Protein AF-A0AAE9YWR0-F1 (afdb_monomer_lite)

InterPro domains:
  IPR009057 Homedomain-like superfamily [SSF46689] (48-116)

Structure (mmCIF, N/CA/C/O backbone):
data_AF-A0AAE9YWR0-F1
#
_entry.id   AF-A0AAE9YWR0-F1
#
loop_
_atom_site.group_PDB
_atom_site.id
_atom_site.type_symbol
_atom_site.label_atom_id
_atom_site.label_alt_id
_atom_site.label_comp_id
_atom_site.label_asym_id
_atom_site.label_entity_id
_atom_site.label_seq_id
_atom_site.pdbx_PDB_ins_code
_atom_site.Cartn_x
_atom_site.Cartn_y
_atom_site.Cartn_z
_atom_site.occupancy
_atom_site.B_iso_or_equiv
_atom_site.auth_seq_id
_atom_site.auth_comp_id
_atom_site.auth_asym_id
_atom_site.auth_atom_id
_atom_site.pdbx_PDB_model_num
ATOM 1 N N . MET A 1 1 ? 14.982 22.032 -35.726 1.00 35.53 1 MET A N 1
ATOM 2 C CA . MET A 1 1 ? 14.826 21.090 -34.596 1.00 35.53 1 MET A CA 1
ATOM 3 C C . MET A 1 1 ? 13.762 21.653 -33.669 1.00 35.53 1 MET A C 1
ATOM 5 O O . MET A 1 1 ? 14.056 22.574 -32.922 1.00 35.53 1 MET A O 1
ATOM 9 N N . LEU A 1 2 ? 12.513 21.203 -33.802 1.00 36.38 2 LEU A N 1
ATOM 10 C CA . LEU A 1 2 ? 11.406 21.680 -32.969 1.00 36.38 2 LEU A CA 1
ATOM 11 C C . LEU A 1 2 ? 11.350 20.858 -31.681 1.00 36.38 2 LEU A C 1
ATOM 13 O O . LEU A 1 2 ? 11.312 19.630 -31.721 1.00 36.38 2 LEU A O 1
ATOM 17 N N . ALA A 1 3 ? 11.376 21.559 -30.550 1.00 44.62 3 ALA A N 1
ATOM 18 C CA . ALA A 1 3 ? 11.193 20.997 -29.226 1.00 44.62 3 ALA A CA 1
ATOM 19 C C . ALA A 1 3 ? 9.792 20.372 -29.120 1.00 44.62 3 ALA A C 1
ATOM 21 O O . ALA A 1 3 ? 8.784 21.073 -29.216 1.00 44.62 3 ALA A O 1
ATOM 22 N N . MET A 1 4 ? 9.719 19.054 -28.917 1.00 37.25 4 MET A N 1
ATOM 23 C CA . MET A 1 4 ? 8.473 18.393 -28.527 1.00 37.25 4 MET A CA 1
ATOM 24 C C . MET A 1 4 ? 8.212 18.703 -27.056 1.00 37.25 4 MET A C 1
ATOM 26 O O . MET A 1 4 ? 8.769 18.074 -26.158 1.00 37.25 4 MET A O 1
ATOM 30 N N . ASN A 1 5 ? 7.370 19.708 -26.831 1.00 43.97 5 ASN A N 1
ATOM 31 C CA . ASN A 1 5 ? 6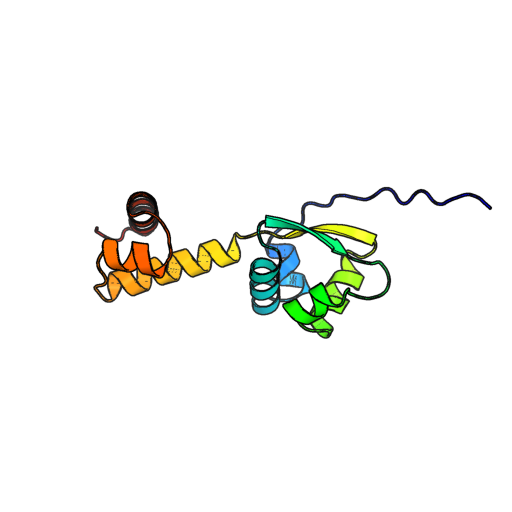.794 20.017 -25.533 1.00 43.97 5 ASN A CA 1
ATOM 32 C C . ASN A 1 5 ? 5.868 18.849 -25.148 1.00 43.97 5 ASN A C 1
ATOM 34 O O . ASN A 1 5 ? 4.736 18.754 -25.619 1.00 43.97 5 ASN A O 1
ATOM 38 N N . GLN A 1 6 ? 6.386 17.910 -24.356 1.00 46.06 6 GLN A N 1
ATOM 39 C CA . GLN A 1 6 ? 5.615 16.808 -23.785 1.00 46.06 6 GLN A CA 1
ATOM 40 C C . GLN A 1 6 ? 4.599 17.406 -22.807 1.00 46.06 6 GLN A C 1
ATOM 42 O O . GLN A 1 6 ? 4.953 17.847 -21.712 1.00 46.06 6 GLN A O 1
ATOM 47 N N . VAL A 1 7 ? 3.334 17.462 -23.221 1.00 45.12 7 VAL A N 1
ATOM 48 C CA . VAL A 1 7 ? 2.215 17.802 -22.341 1.00 45.12 7 VAL A CA 1
ATOM 49 C C . VAL A 1 7 ? 2.147 16.709 -21.276 1.00 45.12 7 VAL A C 1
ATOM 51 O O . VAL A 1 7 ? 1.764 15.580 -21.571 1.00 45.12 7 VAL A O 1
ATOM 54 N N . LYS A 1 8 ? 2.559 17.028 -20.044 1.00 50.09 8 LYS A N 1
ATOM 55 C CA . LYS A 1 8 ? 2.429 16.135 -18.887 1.00 50.09 8 LYS A CA 1
ATOM 56 C C . LYS A 1 8 ? 0.947 15.831 -18.670 1.00 50.09 8 LYS A C 1
ATOM 58 O O . LYS A 1 8 ? 0.216 16.653 -18.120 1.00 50.09 8 LYS A O 1
ATOM 63 N N . SER A 1 9 ? 0.491 14.673 -19.140 1.00 50.34 9 SER A N 1
ATOM 64 C CA . SER A 1 9 ? -0.851 14.185 -18.839 1.00 50.34 9 SER A CA 1
ATOM 65 C C . SER A 1 9 ? -0.867 13.756 -17.378 1.00 50.34 9 SER A C 1
ATOM 67 O O . SER A 1 9 ? -0.253 12.758 -17.004 1.00 50.34 9 SER A O 1
ATOM 69 N N . ASN A 1 10 ? -1.511 14.563 -16.539 1.00 54.28 10 ASN A N 1
ATOM 70 C CA . ASN A 1 10 ? -1.694 14.255 -15.131 1.00 54.28 10 ASN A CA 1
ATOM 71 C C . ASN A 1 10 ? -2.905 13.319 -15.026 1.00 54.28 10 ASN A C 1
ATOM 73 O O . ASN A 1 10 ? -4.049 13.774 -14.936 1.00 54.28 10 ASN A O 1
ATOM 77 N N . ARG A 1 11 ? -2.676 12.008 -15.159 1.00 60.06 11 ARG A N 1
ATOM 78 C CA . ARG A 1 11 ? -3.756 11.016 -15.171 1.00 60.06 11 ARG A CA 1
ATOM 79 C C . ARG A 1 11 ? -4.016 10.551 -13.744 1.00 60.06 11 ARG A C 1
ATOM 81 O O . ARG A 1 11 ? -3.162 9.951 -13.093 1.00 60.06 11 ARG A O 1
ATOM 88 N N . GLN A 1 12 ? -5.224 10.805 -13.252 1.00 64.12 12 GLN A N 1
ATOM 89 C CA . GLN A 1 12 ? -5.672 10.229 -11.992 1.00 64.12 12 GLN A CA 1
ATOM 90 C C . GLN A 1 12 ? -5.976 8.743 -12.220 1.00 64.12 12 GLN A C 1
ATOM 92 O O . GLN A 1 12 ? -7.028 8.384 -12.743 1.00 64.12 12 GLN A O 1
ATOM 97 N N . VAL A 1 13 ? -5.015 7.884 -11.885 1.00 73.19 13 VAL A N 1
ATOM 98 C CA . VAL A 1 13 ? -5.158 6.428 -11.983 1.00 73.19 13 VAL A CA 1
ATOM 99 C C . VAL A 1 13 ? -5.995 5.935 -10.804 1.00 73.19 13 VAL A C 1
ATOM 101 O O . VAL A 1 13 ? -5.790 6.358 -9.662 1.00 73.19 13 VAL A O 1
ATOM 104 N N . CYS A 1 14 ? -6.967 5.062 -11.068 1.00 78.88 14 CYS A N 1
ATOM 105 C CA . CYS A 1 14 ? -7.758 4.452 -10.005 1.00 78.88 14 CYS A CA 1
ATOM 106 C C . CYS A 1 14 ? -7.017 3.250 -9.389 1.00 78.88 14 CYS A C 1
ATOM 108 O O . CYS A 1 14 ? -6.183 2.616 -10.032 1.00 78.88 14 CYS A O 1
ATOM 110 N N . GLU A 1 15 ? -7.328 2.917 -8.130 1.00 86.81 15 GLU A N 1
ATOM 111 C CA . GLU A 1 15 ? -6.734 1.763 -7.427 1.00 86.81 15 GLU A CA 1
ATOM 112 C C . GLU A 1 15 ? -6.857 0.464 -8.238 1.00 86.81 15 GLU A C 1
ATOM 114 O O . GLU A 1 15 ? -5.898 -0.301 -8.319 1.00 86.81 15 GLU A O 1
ATOM 119 N N . GLN A 1 16 ? -8.018 0.244 -8.862 1.00 86.88 16 GLN A N 1
ATOM 120 C CA . GLN A 1 16 ? -8.285 -0.962 -9.640 1.00 86.88 16 GLN A CA 1
ATOM 121 C C . GLN A 1 16 ? -7.368 -1.068 -10.863 1.00 86.88 16 GLN A C 1
ATOM 123 O O . GLN A 1 16 ? -6.797 -2.126 -11.088 1.00 86.88 16 GLN A O 1
ATOM 128 N N . GLU A 1 17 ? -7.139 0.031 -11.587 1.00 91.12 17 GLU A N 1
ATOM 129 C CA . GLU A 1 17 ? -6.251 0.032 -12.755 1.00 91.12 17 GLU A CA 1
ATOM 130 C C . GLU A 1 17 ? -4.810 -0.337 -12.354 1.00 91.12 17 GLU A C 1
ATOM 132 O O . GLU A 1 17 ? -4.159 -1.126 -13.035 1.00 91.12 17 GLU A O 1
ATOM 137 N N . LEU A 1 18 ? -4.320 0.138 -11.199 1.00 92.94 18 LEU A N 1
ATOM 138 C CA . LEU A 1 18 ? -3.018 -0.301 -10.677 1.00 92.94 18 LEU A CA 1
ATOM 139 C C . LEU A 1 18 ? -3.013 -1.797 -10.350 1.00 92.94 18 LEU A C 1
ATOM 141 O O . LEU A 1 18 ? -2.072 -2.500 -10.713 1.00 92.94 18 LEU A O 1
ATOM 145 N N . ILE A 1 19 ? -4.051 -2.297 -9.674 1.00 93.56 19 ILE A N 1
ATOM 146 C CA . ILE A 1 19 ? -4.172 -3.725 -9.351 1.00 93.56 19 ILE A CA 1
ATOM 147 C C . ILE A 1 19 ? -4.160 -4.578 -10.622 1.00 93.56 19 ILE A C 1
ATOM 149 O O . ILE A 1 19 ? -3.462 -5.589 -10.652 1.00 93.56 19 ILE A O 1
ATOM 153 N N . ASP A 1 20 ? -4.873 -4.169 -11.665 1.00 94.75 20 ASP A N 1
ATOM 154 C CA . ASP A 1 20 ? -4.971 -4.928 -12.913 1.00 94.75 20 ASP A CA 1
ATOM 155 C C . ASP A 1 20 ? -3.612 -5.017 -13.632 1.00 94.75 20 ASP A C 1
ATOM 157 O O . ASP A 1 20 ? -3.274 -6.046 -14.218 1.00 94.75 20 ASP A O 1
ATOM 161 N N . ILE A 1 21 ? -2.792 -3.966 -13.540 1.00 95.19 21 ILE A N 1
ATOM 162 C CA . ILE A 1 21 ? -1.493 -3.889 -14.224 1.00 95.19 21 ILE A CA 1
ATOM 163 C C . ILE A 1 21 ? -0.397 -4.598 -13.425 1.00 95.19 21 ILE A C 1
ATOM 165 O O . ILE A 1 21 ? 0.316 -5.461 -13.949 1.00 95.19 21 ILE A O 1
ATOM 169 N N . ILE A 1 22 ? -0.224 -4.232 -12.153 1.00 95.44 22 ILE A N 1
ATOM 170 C CA . ILE A 1 22 ? 0.916 -4.681 -11.340 1.00 95.44 22 ILE A CA 1
ATOM 171 C C . ILE A 1 22 ? 0.562 -5.737 -10.292 1.00 95.44 22 ILE A C 1
ATOM 173 O O . ILE A 1 22 ? 1.468 -6.367 -9.743 1.00 95.44 22 ILE A O 1
ATOM 177 N N . GLY A 1 23 ? -0.723 -5.988 -10.055 1.00 95.25 23 GLY A N 1
ATOM 178 C CA . GLY A 1 23 ? -1.210 -6.921 -9.044 1.00 95.25 23 GLY A CA 1
ATOM 179 C C . GLY A 1 23 ? -1.339 -6.292 -7.655 1.00 95.25 23 GLY A C 1
ATOM 180 O O . GLY A 1 23 ? -0.646 -5.336 -7.306 1.00 95.25 23 GLY A O 1
ATOM 181 N N . VAL A 1 24 ? -2.208 -6.882 -6.829 1.00 93.81 24 VAL A N 1
ATOM 182 C CA . VAL A 1 24 ? -2.557 -6.400 -5.477 1.00 93.81 24 VAL A CA 1
ATOM 183 C C . VAL A 1 24 ? -1.325 -6.179 -4.594 1.00 93.81 24 VAL A C 1
ATOM 185 O O . VAL A 1 24 ? -1.195 -5.124 -3.974 1.00 93.81 24 VAL A O 1
ATOM 188 N N . ASP A 1 25 ? -0.399 -7.140 -4.555 1.00 94.56 25 ASP A N 1
ATOM 189 C CA . ASP A 1 25 ? 0.783 -7.060 -3.689 1.00 94.56 25 ASP A CA 1
ATOM 190 C C . ASP A 1 25 ? 1.741 -5.945 -4.111 1.00 94.56 25 ASP A C 1
ATOM 192 O O . ASP A 1 25 ? 2.284 -5.225 -3.268 1.00 94.56 25 ASP A O 1
ATOM 196 N N . ALA A 1 26 ? 1.942 -5.769 -5.419 1.00 95.88 26 ALA A N 1
ATOM 197 C CA . ALA A 1 26 ? 2.768 -4.688 -5.934 1.00 95.88 26 ALA A CA 1
ATOM 198 C C . ALA A 1 26 ? 2.097 -3.332 -5.692 1.00 95.88 26 ALA A C 1
ATOM 200 O O . ALA A 1 26 ? 2.778 -2.411 -5.248 1.00 95.88 26 ALA A O 1
ATOM 201 N N . THR A 1 27 ? 0.777 -3.224 -5.883 1.00 95.06 27 THR A N 1
ATOM 202 C CA . THR A 1 27 ? 0.012 -2.013 -5.551 1.00 95.06 27 THR A CA 1
ATOM 203 C C . THR A 1 27 ? 0.146 -1.674 -4.069 1.00 95.06 27 THR A C 1
ATOM 205 O O . THR A 1 27 ? 0.489 -0.544 -3.740 1.00 95.06 27 THR A O 1
ATOM 208 N N . LEU A 1 28 ? 0.001 -2.644 -3.158 1.00 94.00 28 LEU A N 1
ATOM 209 C CA . LEU A 1 28 ? 0.216 -2.431 -1.720 1.00 94.00 28 LEU A CA 1
ATOM 210 C C . LEU A 1 28 ? 1.617 -1.897 -1.409 1.00 94.00 28 LEU A C 1
ATOM 212 O O . LEU A 1 28 ? 1.765 -0.986 -0.593 1.00 94.00 28 LEU A O 1
ATOM 216 N N . ARG A 1 29 ? 2.656 -2.460 -2.033 1.00 95.62 29 ARG A N 1
ATOM 217 C CA . ARG A 1 29 ? 4.031 -1.976 -1.857 1.00 95.62 29 ARG A CA 1
ATOM 218 C C . ARG A 1 29 ? 4.226 -0.573 -2.438 1.00 95.62 29 ARG A C 1
ATOM 220 O O . ARG A 1 29 ? 4.888 0.246 -1.803 1.00 95.62 29 ARG A O 1
ATOM 227 N N . LEU A 1 30 ? 3.608 -0.279 -3.582 1.00 94.56 30 LEU A N 1
ATOM 228 C CA . LEU A 1 30 ? 3.629 1.045 -4.201 1.00 94.56 30 LEU A CA 1
ATOM 229 C C . LEU A 1 30 ? 2.983 2.088 -3.285 1.00 94.56 30 LEU A C 1
ATOM 231 O O . LEU A 1 30 ? 3.595 3.114 -2.989 1.00 94.56 30 LEU A O 1
ATOM 235 N N . GLU A 1 31 ? 1.784 1.798 -2.770 1.00 94.62 31 GLU A N 1
ATOM 236 C CA . GLU A 1 31 ? 1.091 2.678 -1.830 1.00 94.62 31 GLU A CA 1
ATOM 237 C C . GLU A 1 31 ? 1.929 2.905 -0.561 1.00 94.62 31 GLU A C 1
ATOM 239 O O . GLU A 1 31 ? 1.961 4.020 -0.043 1.00 94.62 31 GLU A O 1
ATOM 244 N N . ARG A 1 32 ? 2.648 1.888 -0.053 1.00 93.19 32 ARG A N 1
ATOM 245 C CA . ARG A 1 32 ? 3.512 2.038 1.140 1.00 93.19 32 ARG A CA 1
ATOM 246 C C . ARG A 1 32 ? 4.683 2.975 0.889 1.00 93.19 32 ARG A C 1
ATOM 248 O O . ARG A 1 32 ? 5.031 3.737 1.784 1.00 93.19 32 ARG A O 1
ATOM 255 N N . ALA A 1 33 ? 5.286 2.891 -0.293 1.00 94.19 33 ALA A N 1
ATOM 256 C CA . ALA A 1 33 ? 6.464 3.673 -0.638 1.00 94.19 33 ALA A CA 1
ATOM 257 C C . ALA A 1 33 ? 6.129 5.137 -0.961 1.00 94.19 33 ALA A C 1
ATOM 259 O O . ALA A 1 33 ? 6.879 6.025 -0.566 1.00 94.19 33 ALA A O 1
ATOM 260 N N . PHE A 1 34 ? 5.014 5.392 -1.654 1.00 91.75 34 PHE A N 1
ATOM 261 C CA . PHE A 1 34 ? 4.721 6.721 -2.206 1.00 91.75 34 PHE A CA 1
ATOM 262 C C . PHE A 1 34 ? 3.473 7.396 -1.615 1.00 91.75 34 PHE A C 1
ATOM 264 O O . PHE A 1 34 ? 3.424 8.618 -1.604 1.00 91.75 34 PHE A O 1
ATOM 271 N N . SER A 1 35 ? 2.502 6.642 -1.086 1.00 87.06 35 SER A N 1
ATOM 272 C CA . SER A 1 35 ? 1.347 7.101 -0.281 1.00 87.06 35 SER A CA 1
ATOM 273 C C . SER A 1 35 ? 0.716 8.455 -0.658 1.00 87.06 35 SER A C 1
ATOM 275 O O . SER A 1 35 ? 1.124 9.487 -0.129 1.00 87.06 35 SER A O 1
ATOM 277 N N . ALA A 1 36 ? -0.387 8.444 -1.420 1.00 87.19 36 ALA A N 1
ATOM 278 C CA . ALA A 1 36 ? -1.180 9.647 -1.725 1.00 87.19 36 ALA A CA 1
ATOM 279 C C . ALA A 1 36 ? -0.328 10.787 -2.314 1.00 87.19 36 ALA A C 1
ATOM 281 O O . ALA A 1 36 ? -0.351 11.921 -1.833 1.00 87.19 36 ALA A O 1
ATOM 282 N N . SER A 1 37 ? 0.449 10.460 -3.344 1.00 90.38 37 SER A N 1
ATOM 283 C CA . SER A 1 37 ? 1.316 11.404 -4.044 1.00 90.38 37 SER A CA 1
ATOM 284 C C . SER A 1 37 ? 1.313 11.145 -5.546 1.00 90.38 37 SER A C 1
ATOM 286 O O . SER A 1 37 ? 0.927 10.068 -6.008 1.00 90.38 37 SER A O 1
ATOM 288 N N . TYR A 1 38 ? 1.738 12.151 -6.310 1.00 91.31 38 TYR A N 1
ATOM 289 C CA . TYR A 1 38 ? 2.011 11.986 -7.732 1.00 91.31 38 TYR A CA 1
ATOM 290 C C . TYR A 1 38 ? 3.391 11.361 -7.929 1.00 91.31 38 TYR A C 1
ATOM 292 O O . TYR A 1 38 ? 4.385 11.832 -7.374 1.00 91.31 38 TYR A O 1
ATOM 300 N N . LEU A 1 39 ? 3.437 10.307 -8.736 1.00 92.50 39 LEU A N 1
ATOM 301 C CA . LEU A 1 39 ? 4.638 9.574 -9.097 1.00 92.50 39 LEU A CA 1
ATOM 302 C C . LEU A 1 39 ? 4.863 9.693 -10.603 1.00 92.50 39 LEU A C 1
ATOM 304 O O . LEU A 1 39 ? 4.056 9.214 -11.397 1.00 92.50 39 LEU A O 1
ATOM 308 N N . TYR A 1 40 ? 5.988 10.291 -10.982 1.00 93.31 40 TYR A N 1
ATOM 309 C CA . TYR A 1 40 ? 6.409 10.334 -12.376 1.00 93.31 40 TYR A CA 1
ATOM 310 C C . TYR A 1 40 ? 6.874 8.954 -12.853 1.00 93.31 40 TYR A C 1
ATOM 312 O O . TYR A 1 40 ? 7.750 8.338 -12.232 1.00 93.31 40 TYR A O 1
ATOM 320 N N . ILE A 1 41 ? 6.337 8.502 -13.987 1.00 93.50 41 ILE A N 1
ATOM 321 C CA . ILE A 1 41 ? 6.703 7.246 -14.643 1.00 93.50 41 ILE A CA 1
ATOM 322 C C . ILE A 1 41 ? 7.554 7.552 -15.888 1.00 93.50 41 ILE A C 1
ATOM 324 O O . ILE A 1 41 ? 7.038 8.060 -16.890 1.00 93.50 41 ILE A O 1
ATOM 328 N N . PRO A 1 42 ? 8.869 7.253 -15.875 1.00 91.25 42 PRO A N 1
ATOM 329 C CA . PRO A 1 42 ? 9.726 7.536 -17.021 1.00 91.25 42 PRO A CA 1
ATOM 330 C C . PRO A 1 42 ? 9.337 6.694 -18.241 1.00 91.25 42 PRO A C 1
ATOM 332 O O . PRO A 1 42 ? 8.955 5.540 -18.108 1.00 91.25 42 PRO A O 1
ATOM 335 N N . ALA A 1 43 ? 9.508 7.244 -19.443 1.00 90.69 43 ALA A N 1
ATOM 336 C CA . ALA A 1 43 ? 9.030 6.629 -20.685 1.00 90.69 43 ALA A CA 1
ATOM 337 C C . ALA A 1 43 ? 9.753 5.340 -21.122 1.00 90.69 43 ALA A C 1
ATOM 339 O O . ALA A 1 43 ? 9.244 4.618 -21.969 1.00 90.69 43 AL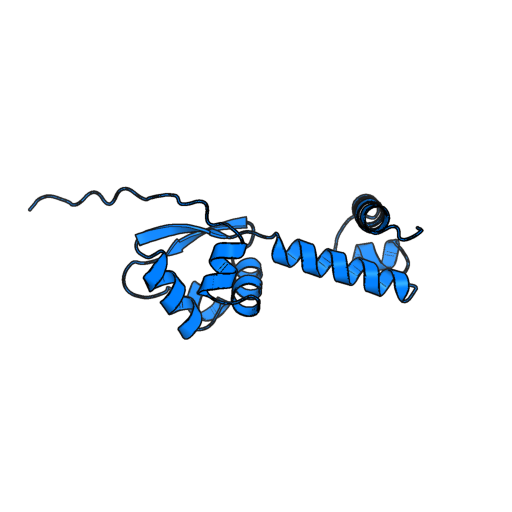A A O 1
ATOM 340 N N . ARG A 1 44 ? 10.975 5.087 -20.633 1.00 91.00 44 ARG A N 1
ATOM 341 C CA . ARG A 1 44 ? 11.845 4.016 -21.168 1.00 91.00 44 ARG A CA 1
ATOM 342 C C . ARG A 1 44 ? 12.235 2.956 -20.151 1.00 91.00 44 ARG A C 1
ATOM 344 O O . ARG A 1 44 ? 12.420 1.805 -20.520 1.00 91.00 44 ARG A O 1
ATOM 351 N N . ALA A 1 45 ? 12.425 3.350 -18.897 1.00 94.81 45 ALA A N 1
ATOM 352 C CA . ALA A 1 45 ? 12.869 2.449 -17.845 1.00 94.81 45 ALA A CA 1
ATOM 353 C C . ALA A 1 45 ? 12.387 2.955 -16.482 1.00 94.81 45 ALA A C 1
ATOM 355 O O . ALA A 1 45 ? 12.402 4.168 -16.246 1.00 94.81 45 ALA A O 1
ATOM 356 N N . PRO A 1 46 ? 11.986 2.057 -15.570 1.00 95.38 46 PRO A N 1
ATOM 357 C CA . PRO A 1 46 ? 11.515 2.460 -14.260 1.00 95.38 46 PRO A CA 1
ATOM 358 C C . PRO A 1 46 ? 12.659 3.056 -13.442 1.00 95.38 46 PRO A C 1
ATOM 360 O O . PRO A 1 46 ? 13.819 2.654 -13.552 1.00 95.38 46 PRO A O 1
ATOM 363 N N . SER A 1 47 ? 12.332 4.023 -12.586 1.00 95.19 47 SER A N 1
ATOM 364 C CA . SER A 1 47 ? 13.323 4.603 -11.683 1.00 95.19 47 SER A CA 1
ATOM 365 C C . SER A 1 47 ? 13.741 3.589 -10.613 1.00 95.19 47 SER A C 1
ATOM 367 O O . SER A 1 47 ? 12.967 2.707 -10.231 1.00 95.19 47 SER A O 1
ATOM 369 N N . LYS A 1 48 ? 14.948 3.753 -10.055 1.00 95.81 48 LYS A N 1
ATOM 370 C CA . LYS A 1 48 ? 15.418 2.915 -8.937 1.00 95.81 48 LYS A CA 1
ATOM 371 C C . LYS A 1 48 ? 14.447 2.929 -7.754 1.00 95.81 48 LYS A C 1
ATOM 373 O O . LYS A 1 48 ? 14.263 1.900 -7.122 1.00 95.81 48 LYS A O 1
ATOM 378 N N . ALA A 1 49 ? 13.798 4.062 -7.483 1.00 95.19 49 ALA A N 1
ATOM 379 C CA . ALA A 1 49 ? 12.810 4.167 -6.412 1.00 95.19 49 ALA A CA 1
ATOM 380 C C . ALA A 1 49 ? 11.599 3.248 -6.653 1.00 95.19 49 ALA A C 1
ATOM 382 O O . ALA A 1 49 ? 11.180 2.543 -5.740 1.00 95.19 49 ALA A O 1
ATOM 383 N N . ILE A 1 50 ? 11.078 3.204 -7.885 1.00 95.62 50 ILE A N 1
ATOM 384 C CA . ILE A 1 50 ? 9.953 2.329 -8.247 1.00 95.62 50 ILE A CA 1
ATOM 385 C C . ILE A 1 50 ? 10.390 0.862 -8.186 1.00 95.62 50 ILE A C 1
ATOM 387 O O . ILE A 1 50 ? 9.704 0.046 -7.575 1.00 95.62 50 ILE A O 1
ATOM 391 N N . ILE A 1 51 ? 11.561 0.527 -8.739 1.00 97.62 51 ILE A N 1
ATOM 392 C CA . ILE A 1 51 ? 12.107 -0.840 -8.692 1.00 97.62 51 ILE A CA 1
ATOM 393 C C . ILE A 1 51 ? 12.275 -1.307 -7.242 1.00 97.62 51 ILE A C 1
ATOM 395 O O . ILE A 1 51 ? 11.836 -2.401 -6.900 1.00 97.62 51 ILE A O 1
ATOM 399 N N . ASN A 1 52 ? 12.861 -0.477 -6.378 1.00 97.44 52 ASN A N 1
ATOM 400 C CA . ASN A 1 52 ? 13.058 -0.807 -4.968 1.00 97.44 52 ASN A CA 1
ATOM 401 C C . ASN A 1 52 ? 11.727 -0.986 -4.224 1.00 97.44 52 ASN A C 1
ATOM 403 O O . ASN A 1 52 ? 11.649 -1.794 -3.303 1.00 97.44 52 ASN A O 1
ATOM 407 N N . ALA A 1 53 ? 10.683 -0.251 -4.617 1.00 96.50 53 ALA A N 1
ATOM 408 C CA . ALA A 1 53 ? 9.368 -0.361 -4.002 1.00 96.50 53 ALA A CA 1
ATOM 409 C C . ALA A 1 53 ? 8.643 -1.652 -4.407 1.00 96.50 53 ALA A C 1
ATOM 411 O O . ALA A 1 53 ? 8.126 -2.361 -3.545 1.00 96.50 53 ALA A O 1
ATOM 412 N N . ILE A 1 54 ? 8.573 -1.965 -5.706 1.00 97.06 54 ILE A N 1
ATOM 413 C CA . ILE A 1 54 ? 7.655 -3.004 -6.209 1.00 97.06 54 ILE A CA 1
ATOM 414 C C . ILE A 1 54 ? 8.318 -4.168 -6.947 1.00 97.06 54 ILE A C 1
ATOM 416 O O . ILE A 1 54 ? 7.632 -5.149 -7.242 1.00 97.06 54 ILE A O 1
ATOM 420 N N . GLY A 1 55 ? 9.629 -4.104 -7.174 1.00 97.69 55 GLY A N 1
ATOM 421 C CA . GLY A 1 55 ? 10.393 -5.045 -7.991 1.00 97.69 55 GLY A CA 1
ATOM 422 C C . GLY A 1 55 ? 10.434 -4.643 -9.467 1.00 97.69 55 GLY A C 1
ATOM 423 O O . GLY A 1 55 ? 9.586 -3.893 -9.948 1.00 97.69 55 GLY A O 1
ATOM 424 N N . LEU A 1 56 ? 11.423 -5.160 -10.205 1.00 97.50 56 LEU A N 1
ATOM 425 C CA . LEU A 1 56 ? 11.660 -4.781 -11.603 1.00 97.50 56 LEU A CA 1
ATOM 426 C C . LEU A 1 56 ? 10.480 -5.123 -12.523 1.00 97.50 56 LEU A C 1
ATOM 428 O O . LEU A 1 56 ? 10.034 -4.264 -13.274 1.00 97.50 56 LEU A O 1
ATOM 432 N N . ALA A 1 57 ? 9.960 -6.351 -12.461 1.00 97.62 57 ALA A N 1
ATOM 433 C CA . ALA A 1 57 ? 8.916 -6.793 -13.387 1.00 97.62 57 ALA A CA 1
ATOM 434 C C . ALA A 1 57 ? 7.611 -5.969 -13.268 1.00 97.62 57 ALA A C 1
ATOM 436 O O . ALA A 1 57 ? 7.149 -5.462 -14.288 1.00 97.62 57 ALA A O 1
ATOM 437 N N . PRO A 1 58 ? 7.040 -5.728 -12.070 1.00 97.56 58 PRO A N 1
ATOM 438 C CA . PRO A 1 58 ? 5.904 -4.812 -11.927 1.00 97.56 58 PRO A CA 1
ATOM 439 C C . PRO A 1 58 ? 6.232 -3.367 -12.326 1.00 97.56 58 PRO A C 1
ATOM 441 O O . PRO A 1 58 ? 5.399 -2.682 -12.912 1.00 97.56 58 PRO A O 1
ATOM 444 N N . ALA A 1 59 ? 7.454 -2.901 -12.050 1.00 97.31 59 ALA A N 1
ATOM 445 C CA . ALA A 1 59 ? 7.884 -1.557 -12.424 1.00 97.31 59 ALA A CA 1
ATOM 446 C C . ALA A 1 59 ? 7.949 -1.357 -13.947 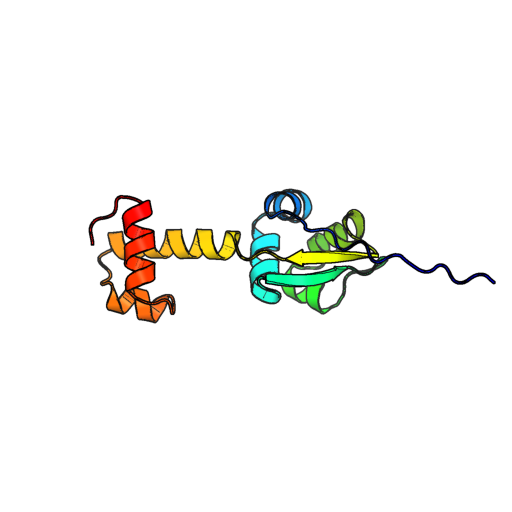1.00 97.31 59 ALA A C 1
ATOM 448 O O . ALA A 1 59 ? 7.580 -0.288 -14.431 1.00 97.31 59 ALA A O 1
ATOM 449 N N . MET A 1 60 ? 8.358 -2.379 -14.703 1.00 97.69 60 MET A N 1
ATOM 450 C CA . MET A 1 60 ? 8.324 -2.352 -16.169 1.00 97.69 60 MET A CA 1
ATOM 451 C C . MET A 1 60 ? 6.895 -2.225 -16.701 1.00 97.69 60 MET A C 1
ATOM 453 O O . MET A 1 60 ? 6.654 -1.387 -17.562 1.00 97.69 60 MET A O 1
ATOM 457 N N . LYS A 1 61 ? 5.929 -2.947 -16.120 1.00 97.44 61 LYS A N 1
ATOM 458 C CA . LYS A 1 61 ? 4.516 -2.831 -16.518 1.00 97.44 61 LYS A CA 1
ATOM 459 C C . LYS A 1 61 ? 3.948 -1.422 -16.315 1.00 97.44 61 LYS A C 1
ATOM 461 O O . LYS A 1 61 ? 3.160 -0.954 -17.130 1.00 97.44 61 LYS A O 1
ATOM 466 N N . LEU A 1 62 ? 4.364 -0.716 -15.254 1.00 94.31 62 LEU A N 1
ATOM 467 C CA . LEU A 1 62 ? 3.988 0.694 -15.081 1.00 94.31 62 LEU A CA 1
ATOM 468 C C . LEU A 1 62 ? 4.543 1.566 -16.206 1.00 94.31 62 LEU A C 1
ATOM 470 O O . LEU A 1 62 ? 3.831 2.437 -16.690 1.00 94.31 62 LEU A O 1
ATOM 474 N N . VAL A 1 63 ? 5.793 1.345 -16.617 1.00 95.81 63 VAL A N 1
ATOM 475 C CA . VAL A 1 63 ? 6.416 2.089 -17.723 1.00 95.81 63 VAL A CA 1
ATOM 476 C C . VAL A 1 63 ? 5.717 1.809 -19.046 1.00 95.81 63 VAL A C 1
ATOM 478 O O . VAL A 1 63 ? 5.443 2.746 -19.788 1.00 95.81 63 VAL A O 1
ATOM 481 N N . GLU A 1 64 ? 5.394 0.549 -19.323 1.00 95.19 64 GLU A N 1
ATOM 482 C CA . GLU A 1 64 ? 4.686 0.143 -20.541 1.00 95.19 64 GLU A CA 1
ATOM 483 C C . GLU A 1 64 ? 3.306 0.802 -20.652 1.00 95.19 64 GLU A C 1
ATOM 485 O O . GLU A 1 64 ? 2.917 1.225 -21.737 1.00 95.19 64 GLU A O 1
ATOM 490 N N . HIS A 1 65 ? 2.582 0.926 -19.535 1.00 93.88 65 HIS A N 1
ATOM 491 C CA . HIS A 1 65 ? 1.203 1.421 -19.546 1.00 93.88 65 HIS A CA 1
ATOM 492 C C . HIS A 1 65 ? 1.070 2.930 -19.288 1.00 93.88 65 HIS A C 1
ATOM 494 O O . HIS A 1 65 ? 0.214 3.587 -19.876 1.00 93.88 65 HIS A O 1
ATOM 500 N N . PHE A 1 66 ? 1.905 3.500 -18.415 1.00 91.94 66 PHE A N 1
ATOM 501 C CA . PHE A 1 66 ? 1.820 4.900 -17.962 1.00 91.94 66 PHE A CA 1
ATOM 502 C C . PHE A 1 66 ? 3.054 5.744 -18.302 1.00 91.94 66 PHE A C 1
ATOM 504 O O . PHE A 1 66 ? 3.179 6.871 -17.815 1.00 91.94 66 PHE A O 1
ATOM 511 N N . GLY A 1 67 ? 3.993 5.211 -19.085 1.00 90.44 67 GLY A N 1
ATOM 512 C CA . GLY A 1 67 ? 5.234 5.894 -19.428 1.00 90.44 67 GLY A CA 1
ATOM 513 C C . GLY A 1 67 ? 5.009 7.313 -19.952 1.00 90.44 67 GLY A C 1
ATOM 514 O O . GLY A 1 67 ? 4.083 7.575 -20.716 1.00 90.44 67 GLY A O 1
ATOM 515 N N . CYS A 1 68 ? 5.901 8.226 -19.561 1.00 89.75 68 CYS A N 1
ATOM 516 C CA . CYS A 1 68 ? 5.840 9.645 -19.922 1.00 89.75 68 CYS A CA 1
ATOM 517 C C . CYS A 1 68 ? 4.694 10.434 -19.252 1.00 89.75 68 CYS A C 1
ATOM 519 O O . CYS A 1 68 ? 4.327 11.511 -19.725 1.00 89.75 68 CYS A O 1
ATOM 521 N N . GLY A 1 69 ? 4.160 9.931 -18.135 1.00 88.06 69 GLY A N 1
ATOM 522 C CA . GLY A 1 69 ? 3.097 10.576 -17.366 1.00 88.06 69 GLY A CA 1
ATOM 523 C C . GLY A 1 69 ? 3.346 10.584 -15.859 1.00 88.06 69 GLY A C 1
ATOM 524 O O . GLY A 1 69 ? 4.152 9.815 -15.330 1.00 88.06 69 GLY A O 1
ATOM 525 N N . ASP A 1 70 ? 2.628 11.471 -15.174 1.00 90.00 70 ASP A N 1
ATOM 526 C CA . ASP A 1 70 ? 2.489 11.452 -13.720 1.00 90.00 70 ASP A CA 1
ATOM 527 C C . ASP A 1 70 ? 1.225 10.658 -13.369 1.00 90.00 70 ASP A C 1
ATOM 529 O O . ASP A 1 70 ? 0.151 10.904 -13.927 1.00 90.00 70 ASP A O 1
ATOM 533 N N . ILE A 1 71 ? 1.349 9.709 -12.440 1.00 91.25 71 ILE A N 1
ATOM 534 C CA . ILE A 1 71 ? 0.215 8.949 -11.909 1.00 91.25 71 ILE A CA 1
ATOM 535 C C . ILE A 1 71 ? -0.031 9.317 -10.452 1.00 91.25 71 ILE A C 1
ATOM 537 O O . ILE A 1 71 ? 0.907 9.484 -9.673 1.00 91.25 71 ILE A O 1
ATOM 541 N N . TRP A 1 72 ? -1.296 9.405 -10.054 1.00 90.50 72 TRP A N 1
ATOM 542 C CA . TRP A 1 72 ? -1.649 9.479 -8.639 1.00 90.50 72 TRP A CA 1
ATOM 543 C C . TRP A 1 72 ? -1.552 8.093 -7.992 1.00 90.50 72 TRP A C 1
ATOM 545 O O . TRP A 1 72 ? -2.248 7.167 -8.406 1.00 90.50 72 TRP A O 1
ATOM 555 N N . VAL A 1 73 ? -0.725 7.948 -6.953 1.00 90.69 73 VAL A N 1
ATOM 556 C CA . VAL A 1 73 ? -0.642 6.721 -6.150 1.00 90.69 73 VAL A CA 1
ATOM 557 C C . VAL A 1 73 ? -1.641 6.810 -4.990 1.00 90.69 73 VAL A C 1
ATOM 559 O O . VAL A 1 73 ? -1.463 7.654 -4.107 1.00 90.69 73 VAL A O 1
ATOM 562 N N . PRO A 1 74 ? -2.682 5.957 -4.938 1.00 86.88 74 PRO A N 1
ATOM 563 C CA . PRO A 1 74 ? -3.669 5.984 -3.866 1.00 86.88 74 PRO A CA 1
ATOM 564 C C . PRO A 1 74 ? -3.108 5.474 -2.523 1.00 86.88 74 PRO A C 1
ATOM 566 O O . PRO A 1 74 ? -1.938 5.124 -2.376 1.00 86.88 74 PRO A O 1
ATOM 569 N N . LYS A 1 75 ? -3.964 5.502 -1.497 1.00 89.00 75 LYS A N 1
ATOM 570 C CA . LYS A 1 75 ? -3.736 4.886 -0.173 1.00 89.00 75 LYS A CA 1
ATOM 571 C C . LYS A 1 75 ? -4.929 4.017 0.252 1.00 89.00 75 LYS A C 1
ATOM 573 O O . LYS A 1 75 ? -5.081 3.665 1.426 1.00 89.00 75 LYS A O 1
ATOM 578 N N . ALA A 1 76 ? -5.865 3.793 -0.666 1.00 85.94 76 ALA A N 1
ATOM 579 C CA . ALA A 1 76 ? -7.167 3.237 -0.337 1.00 85.94 76 ALA A CA 1
ATOM 580 C C . ALA A 1 76 ? -7.038 1.753 0.038 1.00 85.94 76 ALA A C 1
ATOM 582 O O . ALA A 1 76 ? -7.661 1.325 1.018 1.00 85.94 76 ALA A O 1
ATOM 583 N N . LEU A 1 77 ? -6.123 1.022 -0.599 1.00 86.62 77 LEU A N 1
ATOM 584 C CA . LEU A 1 77 ? -5.889 -0.388 -0.339 1.00 86.62 77 LEU A CA 1
ATOM 585 C C . LEU A 1 77 ? -5.241 -0.566 1.034 1.00 86.62 77 LEU A C 1
ATOM 587 O O . LEU A 1 77 ? -5.729 -1.343 1.859 1.00 86.62 77 LEU A O 1
ATOM 591 N N . LEU A 1 78 ? -4.221 0.233 1.359 1.00 87.06 78 LEU A N 1
ATOM 592 C CA . LEU A 1 78 ? -3.623 0.254 2.694 1.00 87.06 78 LEU A CA 1
ATOM 593 C C . LEU A 1 78 ? -4.633 0.603 3.783 1.00 87.06 78 LEU A C 1
ATOM 595 O O . LEU A 1 78 ? -4.639 -0.021 4.847 1.00 87.06 78 LEU A O 1
ATOM 599 N N . MET A 1 79 ? -5.508 1.578 3.533 1.00 89.31 79 MET A N 1
ATOM 600 C CA . MET A 1 79 ? -6.575 1.919 4.471 1.00 89.31 79 MET A CA 1
ATOM 601 C C . MET A 1 79 ? -7.562 0.763 4.647 1.00 89.31 79 MET A C 1
ATOM 603 O O . MET A 1 79 ? -7.966 0.486 5.778 1.00 89.31 79 MET A O 1
ATOM 607 N N . LYS A 1 80 ? -7.923 0.068 3.565 1.00 90.00 80 LYS A N 1
ATOM 608 C CA . LYS A 1 80 ? -8.818 -1.093 3.591 1.00 90.00 80 LYS A CA 1
ATOM 609 C C . LYS A 1 80 ? -8.227 -2.229 4.423 1.00 90.00 80 LYS A C 1
ATOM 611 O O . LYS A 1 80 ? -8.901 -2.697 5.340 1.00 90.00 80 LYS A O 1
ATOM 616 N N . TYR A 1 81 ? -6.971 -2.609 4.177 1.00 90.56 81 TYR A N 1
ATOM 617 C CA . TYR A 1 81 ? -6.286 -3.654 4.947 1.00 90.56 81 TYR A CA 1
ATOM 618 C C . TYR A 1 81 ? -6.125 -3.273 6.419 1.00 90.56 81 TYR A C 1
ATOM 620 O O . TYR A 1 81 ? -6.482 -4.066 7.286 1.00 90.56 81 TYR A O 1
ATOM 628 N N . ARG A 1 82 ? -5.706 -2.037 6.726 1.00 93.81 82 ARG A N 1
ATOM 629 C CA . ARG A 1 82 ? -5.632 -1.558 8.117 1.00 93.81 82 ARG A CA 1
ATOM 630 C C . ARG A 1 82 ? -6.982 -1.678 8.822 1.00 93.81 82 ARG A C 1
ATOM 632 O O . ARG A 1 82 ? -7.049 -2.135 9.956 1.00 93.81 82 ARG A O 1
ATOM 639 N N . ASN A 1 83 ? -8.060 -1.253 8.167 1.00 94.62 83 ASN A N 1
ATOM 640 C CA . ASN A 1 83 ? -9.391 -1.291 8.763 1.00 94.62 83 ASN A CA 1
ATOM 641 C C . ASN A 1 83 ? -9.880 -2.735 8.979 1.00 94.62 83 ASN A C 1
ATOM 643 O O . ASN A 1 83 ? -10.564 -2.985 9.968 1.00 94.62 83 ASN A O 1
ATOM 647 N N . ILE A 1 84 ? -9.520 -3.677 8.096 1.00 93.69 84 ILE A N 1
ATOM 648 C CA . ILE A 1 84 ? -9.773 -5.114 8.294 1.00 93.69 84 ILE A CA 1
ATOM 649 C C . ILE A 1 84 ? -9.023 -5.617 9.532 1.00 93.69 84 ILE A C 1
ATOM 651 O O . ILE A 1 84 ? -9.653 -6.200 10.410 1.00 93.69 84 ILE A O 1
ATOM 655 N N . SER A 1 85 ? -7.725 -5.322 9.651 1.00 95.62 85 SER A N 1
ATOM 656 C CA . SER A 1 85 ? -6.919 -5.739 10.805 1.00 95.62 85 SER A CA 1
ATOM 657 C C . SER A 1 85 ? -7.430 -5.151 12.122 1.00 95.62 85 SER A C 1
ATOM 659 O O . SER A 1 85 ? -7.493 -5.862 13.116 1.00 95.62 85 SER A O 1
ATOM 661 N N . ILE A 1 86 ? -7.879 -3.889 12.132 1.00 96.00 86 ILE A N 1
ATOM 662 C CA . ILE A 1 86 ? -8.519 -3.274 13.309 1.00 96.00 86 ILE A CA 1
ATOM 663 C C . ILE A 1 86 ? -9.743 -4.080 13.763 1.00 96.00 86 ILE A C 1
ATOM 665 O O . ILE A 1 86 ? -9.943 -4.259 14.961 1.00 96.00 86 ILE A O 1
ATOM 669 N N . CYS A 1 87 ? -10.567 -4.550 12.823 1.00 95.44 87 CYS A N 1
ATOM 670 C CA . CYS A 1 87 ? -11.752 -5.347 13.145 1.00 95.44 87 CYS A CA 1
ATOM 671 C C . CYS A 1 87 ? -11.362 -6.723 13.698 1.00 95.44 87 CYS A C 1
ATOM 673 O O . CYS A 1 87 ? -11.852 -7.109 14.749 1.00 95.44 87 CYS A O 1
ATOM 675 N N . GLN A 1 88 ? -10.426 -7.412 13.041 1.00 95.50 88 GLN A N 1
ATOM 676 C CA . GLN A 1 88 ? -9.952 -8.734 13.468 1.00 95.50 88 GLN A CA 1
ATOM 677 C C . GLN A 1 88 ? -9.331 -8.702 14.871 1.00 95.50 88 GLN A C 1
ATOM 679 O O . GLN A 1 88 ? -9.657 -9.529 15.714 1.00 95.50 88 GLN A O 1
ATOM 684 N N . GLU A 1 89 ? -8.480 -7.715 15.150 1.00 96.25 89 GLU A N 1
ATOM 685 C CA . GLU A 1 89 ? -7.862 -7.535 16.469 1.00 96.25 89 GLU A CA 1
ATOM 686 C C . GLU A 1 89 ? -8.900 -7.161 17.539 1.00 96.25 89 GLU A C 1
ATOM 688 O O . GLU A 1 89 ? -8.803 -7.596 18.688 1.00 96.25 89 GLU A O 1
ATOM 693 N N . LYS A 1 90 ? -9.930 -6.384 17.172 1.00 95.62 90 LYS A N 1
ATOM 694 C CA . LYS A 1 90 ? -11.053 -6.091 18.073 1.00 95.62 90 LYS A CA 1
ATOM 695 C C . LYS A 1 90 ? -11.838 -7.355 18.422 1.00 95.62 90 LYS A C 1
ATOM 697 O O . LYS A 1 90 ? -12.190 -7.527 19.590 1.00 95.62 90 LYS A O 1
ATOM 702 N N . ASP A 1 91 ? -12.109 -8.207 17.438 1.00 93.56 91 ASP A N 1
ATOM 703 C CA . ASP A 1 91 ? -12.798 -9.487 17.634 1.00 93.56 91 ASP A CA 1
ATOM 704 C C . ASP A 1 91 ? -11.941 -10.460 18.462 1.00 93.56 91 ASP A C 1
ATOM 706 O O . ASP A 1 91 ? -12.473 -11.207 19.278 1.00 93.56 91 ASP A O 1
ATOM 710 N N . ALA A 1 92 ? -10.612 -10.365 18.357 1.00 94.81 92 ALA A N 1
ATOM 711 C CA . ALA A 1 92 ? -9.652 -11.070 19.211 1.00 94.81 92 ALA A CA 1
ATOM 712 C C . ALA A 1 92 ? -9.542 -10.502 20.646 1.00 94.81 92 ALA A C 1
ATOM 714 O O . ALA A 1 92 ? -8.719 -10.964 21.435 1.00 94.81 92 ALA A O 1
ATOM 715 N N . GLY A 1 93 ? -10.354 -9.502 21.006 1.00 96.00 93 GLY A N 1
ATOM 716 C CA . GLY A 1 93 ? -10.450 -8.973 22.369 1.00 96.00 93 GLY A CA 1
ATOM 717 C C . GLY A 1 93 ? -9.558 -7.768 22.676 1.00 96.00 93 GLY A C 1
ATOM 718 O O . GLY A 1 93 ? -9.533 -7.320 23.824 1.00 96.00 93 GLY A O 1
ATOM 719 N N . ARG A 1 94 ? -8.856 -7.188 21.690 1.00 96.56 94 ARG A N 1
ATOM 720 C CA . ARG A 1 94 ? -8.081 -5.953 21.909 1.00 96.56 94 ARG A CA 1
ATOM 721 C C . ARG A 1 94 ? -8.985 -4.788 22.304 1.00 96.56 94 ARG A C 1
ATOM 723 O O . ARG A 1 94 ? -10.076 -4.591 21.762 1.00 96.56 94 ARG A O 1
ATOM 730 N N . THR A 1 95 ? -8.496 -3.959 23.222 1.00 96.56 95 THR A N 1
ATOM 731 C CA . THR A 1 95 ? -9.201 -2.751 23.666 1.00 96.56 95 THR A CA 1
ATOM 732 C C . THR A 1 95 ? -8.982 -1.585 22.700 1.00 96.56 95 THR A C 1
ATOM 734 O O . THR A 1 95 ? -8.001 -1.534 21.957 1.00 96.56 95 THR A O 1
ATOM 737 N N . LEU A 1 96 ? -9.880 -0.593 22.718 1.00 96.44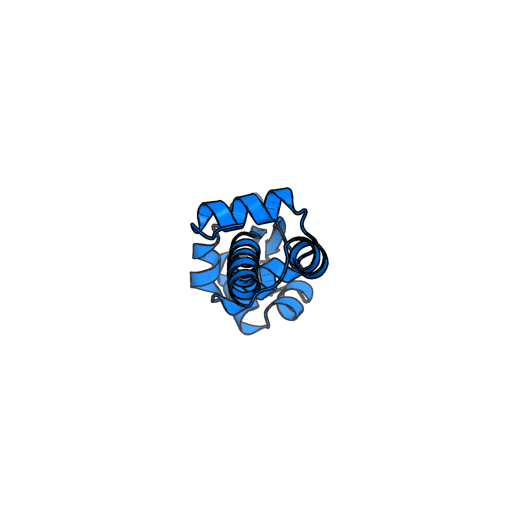 96 LEU A N 1
ATOM 738 C CA . LEU A 1 96 ? -9.744 0.592 21.860 1.00 96.44 96 LEU A CA 1
ATOM 739 C C . LEU A 1 96 ? -8.423 1.365 22.071 1.00 96.44 96 LEU A C 1
ATOM 741 O O . LEU A 1 96 ? -7.857 1.798 21.066 1.00 96.44 96 LEU A O 1
ATOM 745 N N . PRO A 1 97 ? -7.901 1.540 23.307 1.00 97.25 97 PRO A N 1
ATOM 746 C CA . PRO A 1 97 ? -6.580 2.136 23.516 1.00 97.25 97 PRO A CA 1
ATOM 747 C C . PRO A 1 97 ? -5.446 1.337 22.860 1.00 97.25 97 PRO A C 1
ATOM 749 O O . PRO A 1 97 ? -4.630 1.928 22.159 1.00 97.25 97 PRO A O 1
ATOM 752 N N . GLN A 1 98 ? -5.447 0.005 22.998 1.00 97.19 98 GLN A N 1
ATOM 753 C CA . GLN A 1 98 ? -4.432 -0.864 22.384 1.00 97.19 98 GLN A CA 1
ATOM 754 C C . GLN A 1 98 ? -4.450 -0.760 20.855 1.00 97.19 98 GLN A C 1
ATOM 756 O O . GLN A 1 98 ? -3.409 -0.594 20.225 1.00 97.19 98 GLN A O 1
ATOM 761 N N . LEU A 1 99 ? -5.642 -0.787 20.251 1.00 97.12 99 LEU A N 1
ATOM 762 C CA . LEU A 1 99 ? -5.801 -0.607 18.807 1.00 97.12 99 LEU A CA 1
ATOM 763 C C . LEU A 1 99 ? -5.340 0.790 18.356 1.00 97.12 99 LEU A C 1
ATOM 765 O O . LEU A 1 99 ? -4.741 0.936 17.291 1.00 97.12 99 LEU A O 1
ATOM 769 N N . SER A 1 100 ? -5.606 1.825 19.159 1.00 96.88 100 SER A N 1
ATOM 770 C CA . SER A 1 100 ? -5.194 3.203 18.866 1.00 96.88 100 SER A CA 1
ATOM 771 C C . SER A 1 100 ? -3.680 3.346 18.814 1.00 96.88 100 SER A C 1
ATOM 773 O O . SER A 1 100 ? -3.160 4.000 17.907 1.00 96.88 100 SER A O 1
ATOM 775 N N . GLU A 1 101 ? -2.987 2.731 19.767 1.00 96.81 101 GLU A N 1
ATOM 776 C CA . GLU A 1 101 ? -1.530 2.703 19.833 1.00 96.81 101 GLU A CA 1
ATOM 777 C C . GLU A 1 101 ? -0.939 1.896 18.670 1.00 96.81 101 GLU A C 1
ATOM 779 O O . GLU A 1 101 ? -0.144 2.424 17.890 1.00 96.81 101 GLU A O 1
ATOM 784 N N . GLN A 1 102 ? -1.408 0.659 18.478 1.00 95.75 102 GLN A N 1
ATOM 785 C CA . GLN A 1 102 ? -0.914 -0.253 17.444 1.00 95.75 102 GLN A CA 1
ATOM 786 C C . GLN A 1 102 ? -1.063 0.323 16.030 1.00 95.75 102 GLN A C 1
ATOM 788 O O . GLN A 1 102 ? -0.123 0.294 15.235 1.00 95.75 102 GLN A O 1
ATOM 793 N N . PHE A 1 103 ? -2.239 0.864 15.700 1.00 94.56 103 PHE A N 1
ATOM 794 C CA . PHE A 1 103 ? -2.541 1.362 14.355 1.00 94.56 103 PHE A CA 1
ATOM 795 C C . PHE A 1 103 ? -2.309 2.868 14.190 1.00 94.56 103 PHE A C 1
ATOM 797 O O . PHE A 1 103 ? -2.633 3.418 13.130 1.00 94.56 103 PHE A O 1
ATOM 804 N N . LYS A 1 104 ? -1.767 3.535 15.222 1.00 94.31 104 LYS A N 1
ATOM 805 C CA . LYS A 1 104 ? -1.481 4.979 15.257 1.00 94.31 104 LYS A CA 1
ATOM 806 C C . LYS A 1 104 ? -2.659 5.813 14.743 1.00 94.31 104 LYS A C 1
ATOM 808 O O . LYS A 1 104 ? -2.512 6.688 13.889 1.00 94.31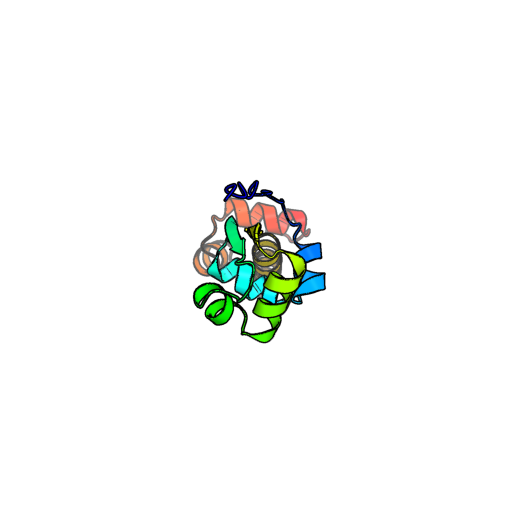 104 LYS A O 1
ATOM 813 N N . THR A 1 105 ? -3.866 5.496 15.210 1.00 92.81 105 THR A N 1
ATOM 814 C CA . THR A 1 105 ? -5.097 6.164 14.776 1.00 92.81 105 THR A CA 1
ATOM 815 C C . THR A 1 105 ? -6.029 6.383 15.955 1.00 92.81 105 THR A C 1
ATOM 817 O O . THR A 1 105 ? -6.234 5.485 16.759 1.00 92.81 105 THR A O 1
ATOM 820 N N . GLY A 1 106 ? -6.595 7.585 16.072 1.00 95.62 106 GLY A N 1
ATOM 821 C CA . GLY A 1 106 ? -7.366 7.958 17.254 1.00 95.62 106 GLY A CA 1
ATOM 822 C C . GLY A 1 106 ? -8.595 7.075 17.491 1.00 95.62 106 GLY A C 1
ATOM 823 O O . GLY A 1 106 ? -9.270 6.636 16.555 1.00 95.62 106 GLY A O 1
ATOM 824 N N . VAL A 1 107 ? -8.943 6.901 18.768 1.00 96.00 107 VAL A N 1
ATOM 825 C CA . VAL A 1 107 ? -10.079 6.085 19.233 1.00 96.00 107 VAL A CA 1
ATOM 826 C C . VAL A 1 107 ? -11.398 6.441 18.533 1.00 96.00 107 VAL A C 1
ATOM 828 O O . VAL A 1 107 ? -12.191 5.554 18.218 1.00 96.00 107 VAL A O 1
ATOM 831 N N . ALA A 1 108 ? -11.645 7.721 18.235 1.00 95.81 108 ALA A N 1
ATOM 832 C CA . ALA A 1 108 ? -12.843 8.150 17.507 1.00 95.81 108 ALA A CA 1
ATOM 833 C C . ALA A 1 108 ? -12.923 7.548 16.091 1.00 95.81 108 ALA A C 1
ATOM 835 O O . ALA A 1 108 ? -13.984 7.076 15.674 1.00 95.81 108 ALA A O 1
ATOM 836 N N . ASN A 1 109 ? -11.797 7.498 15.371 1.00 95.38 109 ASN A N 1
ATOM 837 C CA . ASN A 1 109 ? -11.733 6.891 14.045 1.00 95.38 109 ASN A CA 1
ATOM 838 C C . ASN A 1 109 ? -11.903 5.366 14.117 1.00 95.38 109 ASN A C 1
ATOM 840 O O . ASN A 1 109 ? -12.621 4.799 13.298 1.00 95.38 109 ASN A O 1
ATOM 844 N N . ILE A 1 110 ? -11.328 4.712 15.130 1.00 96.12 110 ILE A N 1
ATOM 845 C CA . ILE A 1 110 ? -11.521 3.272 15.370 1.00 96.12 110 ILE A CA 1
ATOM 846 C C . ILE A 1 110 ? -12.998 2.963 15.607 1.00 96.12 110 ILE A C 1
ATOM 848 O O . ILE A 1 110 ? -13.562 2.110 14.930 1.00 96.12 110 ILE A O 1
ATOM 852 N N . ARG A 1 111 ? -13.670 3.709 16.494 1.00 96.00 111 ARG A N 1
ATOM 853 C CA . ARG A 1 111 ? -15.116 3.550 16.737 1.00 96.00 111 ARG A CA 1
ATOM 854 C C . ARG A 1 111 ? -15.935 3.706 15.458 1.00 96.00 111 ARG A C 1
ATOM 856 O O . ARG A 1 111 ? -16.899 2.968 15.265 1.00 96.00 111 ARG A O 1
ATOM 863 N N . ARG A 1 112 ? -15.566 4.652 14.588 1.00 95.56 112 ARG A N 1
ATOM 864 C CA . ARG A 1 112 ? -16.213 4.841 13.282 1.00 95.56 112 ARG A CA 1
ATOM 865 C C . ARG A 1 112 ? -16.026 3.614 12.384 1.00 95.56 112 ARG A C 1
ATOM 867 O O . ARG A 1 112 ? -17.010 3.152 11.816 1.00 95.56 112 ARG A O 1
ATOM 874 N N . ILE A 1 113 ? -14.805 3.080 12.288 1.00 94.38 113 ILE A N 1
ATOM 875 C CA . ILE A 1 113 ? -14.485 1.877 11.499 1.00 94.38 113 ILE A CA 1
ATOM 876 C C . ILE A 1 113 ? -15.287 0.667 11.999 1.00 94.38 113 ILE A C 1
ATOM 878 O O . ILE A 1 113 ? -15.949 0.005 11.204 1.00 94.38 113 ILE A O 1
ATOM 882 N N . LEU A 1 114 ? -15.291 0.420 13.313 1.00 94.81 114 LEU A N 1
ATOM 883 C CA . LEU A 1 114 ? -16.029 -0.695 13.917 1.00 94.81 114 LEU A CA 1
ATOM 884 C C . LEU A 1 114 ? -17.542 -0.567 13.687 1.00 94.81 114 LEU A C 1
ATOM 886 O O . LEU A 1 114 ? -18.191 -1.534 13.293 1.00 94.81 114 LEU A O 1
ATOM 890 N N . LYS A 1 115 ? -18.098 0.648 13.828 1.00 94.19 115 LYS A N 1
ATOM 891 C CA . LYS A 1 115 ? -19.518 0.923 13.554 1.00 94.19 115 LYS A CA 1
ATOM 892 C C . LYS A 1 115 ? -19.895 0.606 12.104 1.00 94.19 115 LYS A C 1
ATOM 894 O O . LYS A 1 115 ? -20.946 0.019 11.878 1.00 94.19 115 LYS A O 1
ATOM 899 N N . GLN A 1 116 ? -19.051 0.965 11.134 1.00 91.12 116 GLN A N 1
ATOM 900 C CA . GLN A 1 116 ? -19.282 0.661 9.712 1.00 91.12 116 GLN A CA 1
ATOM 901 C C . GLN A 1 116 ? -19.318 -0.849 9.419 1.00 91.12 116 GLN A C 1
ATOM 903 O O . GLN A 1 116 ? -19.889 -1.256 8.414 1.00 91.12 116 GLN A O 1
ATOM 908 N N . ARG A 1 117 ? -18.724 -1.670 10.293 1.00 86.50 117 ARG A N 1
ATOM 909 C CA . ARG A 1 117 ? -18.665 -3.136 10.196 1.00 86.50 117 ARG A CA 1
ATOM 910 C C . ARG A 1 117 ? -19.678 -3.850 11.100 1.00 86.50 117 ARG A C 1
ATOM 912 O O . ARG A 1 117 ? -19.679 -5.072 11.139 1.00 86.50 117 ARG A O 1
ATOM 919 N N . GLY A 1 118 ? -20.517 -3.109 11.830 1.00 87.50 118 GLY A N 1
ATOM 920 C CA . GLY A 1 118 ? -21.499 -3.677 12.761 1.00 87.50 118 GLY A CA 1
ATOM 921 C C . GLY A 1 118 ? -20.904 -4.251 14.054 1.00 87.50 118 GLY A C 1
ATOM 922 O O . GLY A 1 118 ? -21.615 -4.914 14.805 1.00 87.50 118 GLY A O 1
ATOM 923 N N . ILE A 1 119 ? -19.626 -3.989 14.345 1.00 82.12 119 ILE A N 1
ATOM 924 C CA . ILE A 1 119 ? -18.934 -4.524 15.524 1.00 82.12 119 ILE A CA 1
ATOM 925 C C . ILE A 1 119 ? -19.235 -3.635 16.740 1.00 82.12 119 ILE A C 1
ATOM 927 O O . ILE A 1 119 ? -19.100 -2.406 16.679 1.00 82.12 119 ILE A O 1
ATOM 931 N N . LYS A 1 120 ? -19.659 -4.249 17.856 1.00 72.62 120 LYS A N 1
ATOM 932 C CA . LYS A 1 120 ? -19.931 -3.537 19.117 1.00 72.62 120 LYS A CA 1
ATOM 933 C C . LYS A 1 120 ? -18.628 -3.028 19.752 1.00 72.62 120 LYS A C 1
ATOM 935 O O . LYS A 1 120 ? -17.569 -3.638 19.616 1.00 72.62 120 LYS A O 1
ATOM 940 N N . ARG A 1 121 ? -18.735 -1.859 20.391 1.00 62.06 121 ARG A N 1
ATOM 941 C CA . ARG A 1 121 ? -17.612 -1.086 20.947 1.00 62.06 121 ARG A CA 1
ATOM 942 C C . ARG A 1 121 ? -16.852 -1.853 22.018 1.00 62.06 121 ARG A C 1
ATOM 944 O O . ARG A 1 121 ? -17.524 -2.506 22.839 1.00 62.06 121 ARG A O 1
#

Secondary structure (DSSP, 8-state):
--------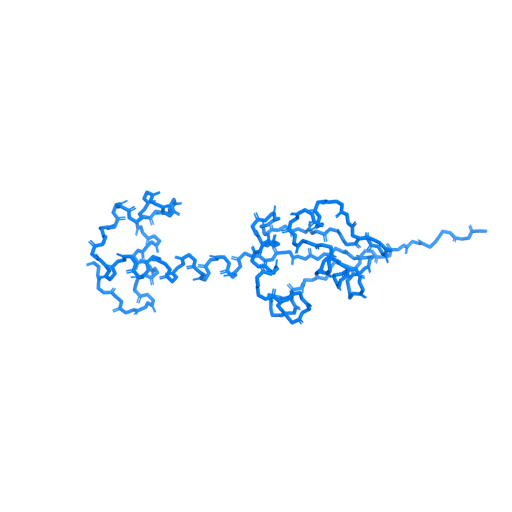-EE---HHHHHHHH-HHHHHHHHHHH-SEEEEE-SSS--HHHHHHH-HHHHHHHHHHHTTEEEEE--HHHHHHHHHHHHHHHHTT--HHHHHHHTT--HHHHHHHHHHTT---

pLDDT: mean 88.24, std 14.76, range [35.53, 97.69]

Sequence (121 aa):
MLAMNQVKSNRQVCEQELIDIIGVDATLRLERAFSASYLYIPARAPSKAIINAIGLAPAMKLVEHFGCGDIWVPKALLMKYRNISICQEKDAGRTLPQLSEQFKTGVANIRRILKQRGIKR

Foldseek 3Di:
DDDDPLPADADADDLVNLCVQQNDVLLQLQCVQQPFDKDAQAQPAFDPSSCVRRNRVSSVSCNVPQHSHIYGRYCVSVVVVLLVVLQVVVVVPDDLVRNCVVSVHDSVVSVVSCVVVVHDD

Radius of gyration: 18.51 Å; chains: 1; bounding box: 37×33×58 Å

Organism: NCBI:txid485447